Protein AF-A0A0C9TNK8-F1 (afdb_monomer)

Secondary structure (DSSP, 8-state):
-HHHHHHT--HHHHHHHHHHHHTT--GGG--HHHHHHHHHHHHHHHHHTTSTTSHHHHHHHHHHHHHHHHHHT-----------GGG-HHHH--

Structure (mmCIF, N/CA/C/O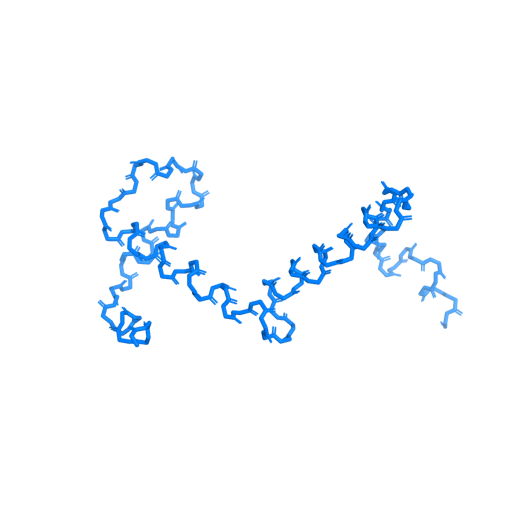 backbone):
data_AF-A0A0C9TNK8-F1
#
_entry.id   AF-A0A0C9TNK8-F1
#
loop_
_atom_site.group_PDB
_atom_site.id
_atom_site.type_symbol
_atom_site.label_atom_id
_atom_site.label_alt_id
_atom_site.label_comp_id
_atom_site.label_asym_id
_atom_site.label_entity_id
_atom_site.label_seq_id
_atom_site.pdbx_PDB_ins_code
_atom_site.Cartn_x
_atom_site.Cartn_y
_atom_site.Cartn_z
_atom_site.occupancy
_atom_site.B_iso_or_equiv
_atom_site.auth_seq_id
_atom_site.auth_comp_id
_atom_site.auth_asym_id
_atom_site.auth_atom_id
_atom_site.pdbx_PDB_model_num
ATOM 1 N N . ARG A 1 1 ? -16.257 -12.029 -0.227 1.00 66.44 1 ARG A N 1
ATOM 2 C CA . ARG A 1 1 ? -15.841 -12.108 1.201 1.00 66.44 1 ARG A CA 1
ATOM 3 C C . ARG A 1 1 ? -15.415 -10.744 1.757 1.00 66.44 1 ARG A C 1
ATOM 5 O O . ARG A 1 1 ? -15.941 -10.371 2.792 1.00 66.44 1 ARG A O 1
ATOM 12 N N . VAL A 1 2 ? -14.553 -9.984 1.063 1.00 78.69 2 VAL A N 1
ATOM 13 C CA . VAL A 1 2 ? -14.149 -8.606 1.444 1.00 78.69 2 VAL A CA 1
ATOM 14 C C . VAL A 1 2 ? -15.350 -7.659 1.573 1.00 78.69 2 VAL A C 1
ATOM 16 O O . VAL A 1 2 ? -15.488 -7.006 2.595 1.00 78.69 2 VAL A O 1
ATOM 19 N N . ALA A 1 3 ? -16.272 -7.664 0.602 1.00 81.75 3 ALA A N 1
ATOM 20 C CA . ALA A 1 3 ? -17.467 -6.811 0.628 1.00 81.75 3 ALA A CA 1
ATOM 21 C C . ALA A 1 3 ? -18.341 -7.010 1.883 1.00 81.75 3 ALA A C 1
ATOM 23 O O . ALA A 1 3 ? -18.743 -6.040 2.506 1.00 81.75 3 ALA A O 1
ATOM 24 N N . HIS A 1 4 ? -18.573 -8.259 2.307 1.00 85.7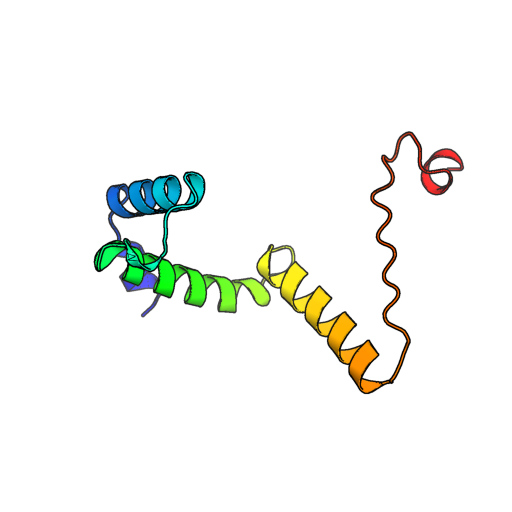5 4 HIS A N 1
ATOM 25 C CA . HIS A 1 4 ? -19.330 -8.538 3.533 1.00 85.75 4 HIS A CA 1
ATOM 26 C C . HIS A 1 4 ? -18.622 -8.031 4.789 1.00 85.75 4 HIS A C 1
ATOM 28 O O . HIS A 1 4 ? -19.285 -7.483 5.659 1.00 85.75 4 HIS A O 1
ATOM 34 N N . LYS A 1 5 ? -17.290 -8.173 4.861 1.00 84.81 5 LYS A N 1
ATOM 35 C CA . LYS A 1 5 ? -16.503 -7.602 5.962 1.00 84.81 5 LYS A CA 1
ATOM 36 C C . LYS A 1 5 ? -16.627 -6.081 6.002 1.00 84.81 5 LYS A C 1
ATOM 38 O O . LYS A 1 5 ? -16.755 -5.524 7.077 1.00 84.81 5 LYS A O 1
ATOM 43 N N . PHE A 1 6 ? -16.637 -5.438 4.836 1.00 81.94 6 PHE A N 1
ATOM 44 C CA . PHE A 1 6 ? -16.808 -3.992 4.715 1.00 81.94 6 PHE A CA 1
ATOM 45 C C . PHE A 1 6 ? -18.160 -3.518 5.257 1.00 81.94 6 PHE A C 1
ATOM 47 O O . PHE A 1 6 ? -18.220 -2.528 5.971 1.00 81.94 6 PHE A O 1
ATOM 54 N N . VAL A 1 7 ? -19.236 -4.253 4.959 1.00 86.75 7 VAL A N 1
ATOM 55 C CA . VAL A 1 7 ? -20.592 -3.931 5.435 1.00 86.75 7 VAL A CA 1
ATOM 56 C C . VAL A 1 7 ? -20.740 -4.150 6.944 1.00 86.75 7 VAL A C 1
ATOM 58 O O . VAL A 1 7 ? -21.525 -3.461 7.582 1.00 86.75 7 VAL A O 1
ATOM 61 N N . SER A 1 8 ? -19.997 -5.094 7.524 1.00 86.56 8 SER A N 1
ATOM 62 C CA . SER A 1 8 ? -20.048 -5.379 8.963 1.00 86.56 8 SER A CA 1
ATOM 63 C C . SER A 1 8 ? -19.195 -4.445 9.827 1.00 86.56 8 SER A C 1
ATOM 65 O O . SER A 1 8 ? -19.179 -4.620 11.042 1.00 86.56 8 SER A O 1
ATOM 67 N N . LEU A 1 9 ? -18.445 -3.509 9.236 1.00 87.75 9 LEU A N 1
ATOM 68 C CA . LEU A 1 9 ? -17.593 -2.597 9.998 1.00 87.75 9 LEU A CA 1
ATOM 69 C C . LEU A 1 9 ? -18.395 -1.453 10.616 1.00 87.75 9 LEU A C 1
ATOM 71 O O . LEU A 1 9 ? -19.240 -0.842 9.967 1.00 87.75 9 LEU A O 1
ATOM 75 N N . SER A 1 10 ? -18.067 -1.140 11.866 1.00 90.44 10 SER A N 1
ATOM 76 C CA . SER A 1 10 ? -18.567 0.042 12.562 1.00 90.44 10 SER A CA 1
ATOM 77 C C . SER A 1 10 ? -17.789 1.286 12.115 1.00 90.44 10 SER A C 1
ATOM 79 O O . SER A 1 10 ? -16.571 1.247 11.911 1.00 90.44 10 SER A O 1
ATOM 81 N N . SER A 1 11 ? -18.504 2.403 11.962 1.00 90.25 11 SER A N 1
ATOM 82 C CA . SER A 1 11 ? -17.898 3.692 11.609 1.00 90.25 11 SER A CA 1
ATOM 83 C C . SER A 1 11 ? -17.026 4.234 12.740 1.00 90.25 11 SER A C 1
ATOM 85 O O . SER A 1 11 ? -16.057 4.945 12.483 1.00 90.25 11 SER A O 1
ATOM 87 N N . GLU A 1 12 ? -17.362 3.903 13.984 1.00 93.69 12 GLU A N 1
ATOM 88 C CA . GLU A 1 12 ? -16.621 4.314 15.170 1.00 93.69 12 GLU A CA 1
ATOM 89 C C . GLU A 1 12 ? -15.212 3.709 15.168 1.00 93.69 12 GLU A C 1
ATOM 91 O O . GLU A 1 12 ? -14.237 4.433 15.355 1.00 93.69 12 GLU A O 1
ATOM 96 N N . VAL A 1 13 ? -15.086 2.414 14.853 1.00 92.38 13 VAL A N 1
ATOM 97 C CA . VAL A 1 13 ? -13.780 1.731 14.780 1.00 92.38 13 VAL A CA 1
ATOM 98 C C . VAL A 1 13 ? -12.896 2.332 13.682 1.00 92.38 13 VAL A C 1
ATOM 100 O O . VAL A 1 13 ? -11.693 2.497 13.876 1.00 92.38 13 VAL A O 1
ATOM 103 N N . LEU A 1 14 ? -13.480 2.709 12.537 1.00 92.00 14 LEU A N 1
ATOM 104 C CA . LEU A 1 14 ? -12.749 3.390 11.461 1.00 92.00 14 LEU A CA 1
ATOM 105 C C . LEU A 1 14 ? -12.218 4.754 11.905 1.00 92.00 14 LEU A C 1
ATOM 107 O O . LEU A 1 14 ? -11.080 5.097 11.586 1.00 92.00 14 LEU A O 1
ATOM 111 N N . GLN A 1 15 ? -13.026 5.515 12.645 1.00 94.69 15 GLN A N 1
ATOM 112 C CA . GLN A 1 15 ? -12.625 6.821 13.155 1.00 94.69 15 GLN A CA 1
ATOM 113 C C . GLN A 1 15 ? -11.521 6.694 14.210 1.00 94.69 15 GLN A C 1
ATOM 115 O O . GLN A 1 15 ? -10.540 7.432 14.145 1.00 94.69 15 GLN A O 1
ATOM 120 N N . CYS A 1 16 ? -11.640 5.738 15.136 1.00 93.62 16 CYS A N 1
ATOM 121 C CA . CYS A 1 16 ? -10.605 5.451 16.130 1.00 93.62 16 CYS A CA 1
ATOM 122 C C . CYS A 1 16 ? -9.277 5.077 15.468 1.00 93.62 16 CYS A C 1
ATOM 124 O O . CYS A 1 16 ? -8.250 5.674 15.789 1.00 93.62 16 CYS A O 1
ATOM 126 N N . LEU A 1 17 ? -9.310 4.178 14.480 1.00 93.81 17 LEU A N 1
ATO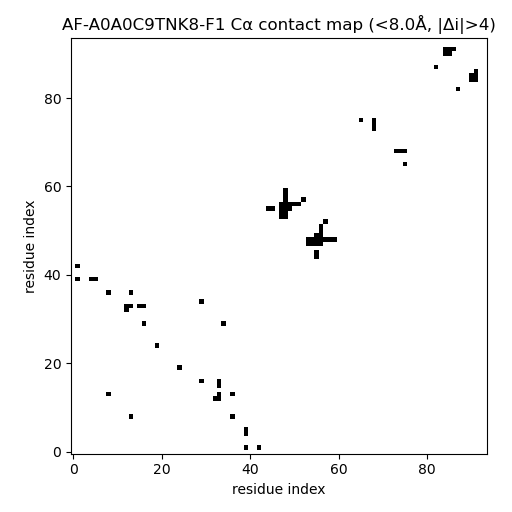M 127 C CA . LEU A 1 17 ? -8.119 3.808 13.724 1.00 93.81 17 LEU A CA 1
ATOM 128 C C . LEU A 1 17 ? -7.515 5.012 12.989 1.00 93.81 17 LEU A C 1
ATOM 130 O O . LEU A 1 17 ? -6.298 5.179 12.999 1.00 93.81 17 LEU A O 1
ATOM 134 N N . ALA A 1 18 ? -8.342 5.845 12.352 1.00 93.56 18 ALA A N 1
ATOM 135 C CA . ALA A 1 18 ? -7.869 7.031 11.643 1.00 93.56 18 ALA A CA 1
ATOM 136 C C . ALA A 1 18 ? -7.143 7.993 12.593 1.00 93.56 18 ALA A C 1
ATOM 138 O O . ALA A 1 18 ? -6.019 8.394 12.300 1.00 93.56 18 ALA A O 1
ATOM 139 N N . THR A 1 19 ? -7.734 8.284 13.755 1.00 95.56 19 THR A N 1
ATOM 140 C CA . THR A 1 19 ? -7.107 9.121 14.787 1.00 95.56 19 THR A CA 1
ATOM 141 C C . THR A 1 19 ? -5.830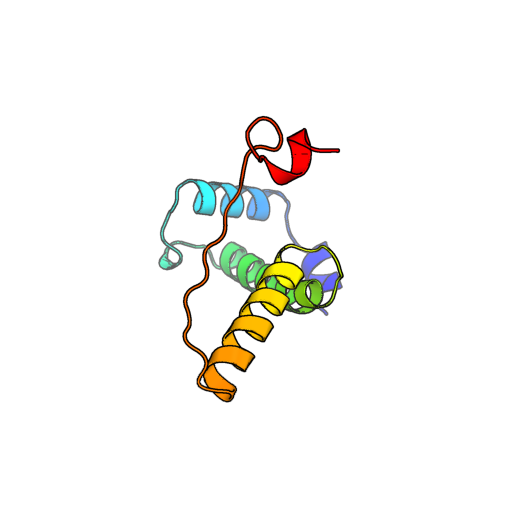 8.482 15.335 1.00 95.56 19 THR A C 1
ATOM 143 O O . THR A 1 19 ? -4.827 9.167 15.501 1.00 95.56 19 THR A O 1
ATOM 146 N N . HIS A 1 20 ? -5.811 7.165 15.557 1.00 94.56 20 HIS A N 1
ATOM 147 C CA . HIS A 1 20 ? -4.613 6.455 16.019 1.00 94.56 20 HIS A CA 1
ATOM 148 C C . HIS A 1 20 ? -3.447 6.566 15.029 1.00 94.56 20 HIS A C 1
ATOM 150 O O . HIS A 1 20 ? -2.300 6.738 15.443 1.00 94.56 20 HIS A O 1
ATOM 156 N N . LEU A 1 21 ? -3.732 6.475 13.725 1.00 92.94 21 LEU A N 1
ATOM 157 C CA . LEU A 1 21 ? -2.733 6.642 12.667 1.00 92.94 21 LEU A CA 1
ATOM 158 C C . LEU A 1 21 ? -2.279 8.099 12.523 1.00 92.94 21 LEU A C 1
ATOM 160 O O . LEU A 1 21 ? -1.093 8.337 12.310 1.00 92.94 21 LEU A O 1
ATOM 164 N N . GLU A 1 22 ? -3.198 9.056 12.649 1.00 94.94 22 GLU A N 1
ATOM 165 C CA . GLU A 1 22 ? -2.901 10.494 12.601 1.00 94.94 22 GLU A CA 1
ATOM 166 C C . GLU A 1 22 ? -1.997 10.933 13.761 1.00 94.94 22 GLU A C 1
ATOM 168 O O . GLU A 1 22 ? -1.094 11.742 13.576 1.00 94.94 22 GLU A O 1
ATOM 173 N N . GLU A 1 23 ? -2.183 10.343 14.942 1.00 95.88 23 GLU A N 1
ATOM 174 C CA . GLU A 1 23 ? -1.343 10.575 16.123 1.00 95.88 23 GLU A CA 1
ATOM 175 C C . GLU A 1 23 ? -0.015 9.790 16.099 1.00 95.88 23 GLU A C 1
ATOM 177 O O . GLU A 1 23 ? 0.720 9.796 17.087 1.00 95.88 23 GLU A O 1
ATOM 182 N N . GLU A 1 24 ? 0.291 9.089 15.000 1.00 92.62 24 GLU A N 1
ATOM 183 C CA . GLU A 1 24 ? 1.502 8.272 14.818 1.00 92.62 24 GLU A CA 1
ATOM 184 C C . GLU A 1 24 ? 1.730 7.229 15.932 1.00 92.62 24 GLU A C 1
ATOM 186 O O . GLU A 1 24 ? 2.861 6.831 16.243 1.00 92.62 24 GLU A O 1
ATOM 191 N N . LYS A 1 25 ? 0.646 6.746 16.550 1.00 92.69 25 LYS A N 1
ATOM 192 C CA . LYS A 1 25 ? 0.725 5.737 17.609 1.00 92.69 25 LYS A CA 1
ATOM 193 C C . LYS A 1 25 ? 1.175 4.385 17.062 1.00 92.69 25 LYS A C 1
ATOM 195 O O . LYS A 1 25 ? 1.065 4.061 15.877 1.00 92.69 25 LYS A O 1
ATOM 200 N N . LYS A 1 26 ? 1.689 3.533 17.951 1.00 92.00 26 LYS A N 1
ATOM 201 C CA . LYS A 1 26 ? 2.280 2.252 17.547 1.00 92.00 26 LYS A CA 1
ATOM 202 C C . LYS A 1 26 ? 1.214 1.279 17.050 1.00 92.00 26 LYS A C 1
ATOM 204 O O . LYS A 1 26 ? 0.181 1.084 17.684 1.00 92.00 26 LYS A O 1
ATOM 209 N N . TYR A 1 27 ? 1.534 0.539 15.991 1.00 86.75 27 TYR A N 1
ATOM 210 C CA . TYR A 1 27 ? 0.693 -0.557 15.489 1.00 86.75 27 TYR A CA 1
ATOM 211 C C . TYR A 1 27 ? 0.466 -1.677 16.517 1.00 86.75 27 TYR A C 1
ATOM 213 O O . TYR A 1 27 ? -0.540 -2.380 16.463 1.00 86.75 27 TYR A O 1
ATOM 221 N N . SER A 1 28 ? 1.387 -1.855 17.471 1.00 89.94 28 SER A N 1
ATOM 222 C CA . SER A 1 28 ? 1.245 -2.839 18.549 1.00 89.94 28 SER A CA 1
ATOM 223 C C . SER A 1 28 ? 0.075 -2.538 19.487 1.00 89.94 28 SER A C 1
ATOM 225 O O . SER A 1 28 ? -0.454 -3.465 20.097 1.00 89.94 28 SER A O 1
ATOM 227 N N . GLU A 1 29 ? -0.328 -1.272 19.585 1.00 92.06 29 GLU A N 1
ATOM 228 C CA . GLU A 1 29 ? -1.378 -0.786 20.489 1.00 92.06 29 GLU A CA 1
ATOM 229 C C . GLU A 1 29 ? -2.782 -0.882 19.876 1.00 92.06 29 GLU A C 1
ATOM 231 O O . GLU A 1 29 ? -3.760 -0.661 20.579 1.00 92.06 29 GLU A O 1
ATOM 236 N N . LEU A 1 30 ? -2.890 -1.264 18.597 1.00 91.06 30 LEU A N 1
ATOM 237 C CA . LEU A 1 30 ? -4.176 -1.455 17.931 1.00 91.06 30 LEU A CA 1
ATOM 238 C C . LEU A 1 30 ? -4.977 -2.580 18.588 1.00 91.06 30 LEU A C 1
ATOM 240 O O . LEU A 1 30 ? -4.457 -3.692 18.788 1.00 91.06 30 LEU A O 1
ATOM 244 N N . SER A 1 31 ? -6.254 -2.301 18.831 1.00 91.81 31 SER A N 1
ATOM 245 C CA . SER A 1 31 ? -7.250 -3.290 19.235 1.00 91.81 31 SER A CA 1
ATOM 246 C C . SER A 1 31 ? -7.426 -4.378 18.169 1.00 91.81 31 SER A C 1
ATOM 248 O 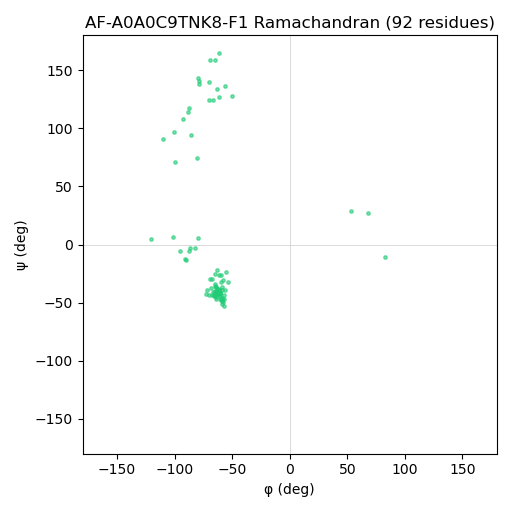O . SER A 1 31 ? -7.000 -4.253 17.018 1.00 91.81 31 SER A O 1
ATOM 250 N N . THR A 1 32 ? -8.063 -5.487 18.543 1.00 90.69 32 THR A N 1
ATOM 251 C CA . THR A 1 32 ? -8.337 -6.591 17.610 1.00 90.69 32 THR A CA 1
ATOM 252 C C . THR A 1 32 ? -9.178 -6.142 16.417 1.00 90.69 32 THR A C 1
ATOM 254 O O . THR A 1 32 ? -8.894 -6.533 15.289 1.00 90.69 32 THR A O 1
ATOM 257 N N . GLU A 1 33 ? -10.160 -5.275 16.655 1.00 89.88 33 GLU A N 1
ATOM 258 C CA . GLU A 1 33 ? -11.068 -4.764 15.625 1.00 89.88 33 GLU A CA 1
ATOM 259 C C . GLU A 1 33 ? -10.341 -3.820 14.659 1.00 89.88 33 GLU A C 1
ATOM 261 O O . GLU A 1 33 ? -10.458 -3.957 13.442 1.00 89.88 33 GLU A O 1
ATOM 266 N N . GLU A 1 34 ? -9.501 -2.922 15.176 1.00 90.75 34 GLU A N 1
ATOM 267 C CA . GLU A 1 34 ? -8.685 -2.026 14.350 1.00 90.75 34 GLU A CA 1
ATOM 268 C C . GLU A 1 34 ? -7.646 -2.789 13.516 1.00 90.75 34 GLU A C 1
ATOM 270 O O . GLU A 1 34 ? -7.388 -2.441 12.361 1.00 90.75 34 GLU A O 1
ATOM 275 N N . ARG A 1 35 ? -7.071 -3.873 14.055 1.00 92.25 35 ARG A N 1
ATOM 276 C CA . ARG A 1 35 ? -6.183 -4.763 13.286 1.00 92.25 35 ARG A CA 1
ATOM 277 C C . ARG A 1 35 ? -6.920 -5.445 12.138 1.00 92.25 35 ARG A C 1
ATOM 279 O O . ARG A 1 35 ? -6.368 -5.554 11.040 1.00 92.25 35 ARG A O 1
ATOM 286 N N . ASP A 1 36 ? -8.156 -5.878 12.366 1.00 90.56 36 ASP A N 1
ATOM 287 C CA . ASP A 1 36 ? -8.988 -6.479 11.324 1.00 90.56 36 ASP A CA 1
ATOM 288 C C . ASP A 1 36 ? -9.335 -5.467 10.226 1.00 90.56 36 ASP A C 1
ATOM 290 O O . ASP A 1 36 ? -9.256 -5.797 9.035 1.00 90.56 36 ASP A O 1
ATOM 294 N N . VAL A 1 37 ? -9.637 -4.221 10.605 1.00 92.06 37 VAL A N 1
ATOM 295 C CA . VAL A 1 37 ? -9.812 -3.104 9.666 1.00 92.06 37 VAL A CA 1
ATOM 296 C C . VAL A 1 37 ? -8.534 -2.854 8.867 1.00 92.06 37 VAL A C 1
ATOM 298 O O . VAL A 1 37 ? -8.592 -2.761 7.641 1.00 92.06 37 VAL A O 1
ATOM 301 N N . MET A 1 38 ? -7.369 -2.808 9.515 1.00 91.50 38 MET A N 1
ATOM 302 C CA . MET A 1 38 ? -6.085 -2.628 8.829 1.00 91.50 38 MET A CA 1
ATOM 303 C C . MET A 1 38 ? -5.795 -3.753 7.831 1.00 91.50 38 MET A C 1
ATOM 305 O O . MET A 1 38 ? -5.354 -3.495 6.707 1.00 91.50 38 MET A O 1
ATOM 309 N N . SER A 1 39 ? -6.093 -5.003 8.194 1.00 91.38 39 SER A N 1
ATOM 310 C CA . SER A 1 39 ? -5.980 -6.138 7.273 1.00 91.38 39 SER A CA 1
ATOM 311 C C . SER A 1 39 ? -6.933 -6.002 6.081 1.00 91.38 39 SER A C 1
ATOM 313 O O . SER A 1 39 ? -6.566 -6.317 4.943 1.00 91.38 39 SER A O 1
ATOM 315 N N . LEU A 1 40 ? -8.154 -5.515 6.314 1.00 91.19 40 LEU A N 1
ATOM 316 C CA . LEU A 1 40 ? -9.119 -5.254 5.250 1.00 91.19 40 LEU A CA 1
ATOM 317 C C . LEU A 1 40 ? -8.636 -4.138 4.316 1.00 91.19 40 LEU A C 1
ATOM 319 O O . LEU A 1 40 ? -8.721 -4.291 3.097 1.00 91.19 40 LEU A O 1
ATOM 323 N N . LEU A 1 41 ? -8.077 -3.061 4.870 1.00 90.25 41 LEU A N 1
ATOM 324 C CA . LEU A 1 41 ? -7.519 -1.946 4.107 1.00 90.25 41 LEU A CA 1
ATOM 325 C C . LEU A 1 41 ? -6.370 -2.411 3.200 1.00 90.25 41 LEU A C 1
ATOM 327 O O . LEU A 1 41 ? -6.337 -2.058 2.023 1.00 90.25 41 LEU A O 1
ATOM 331 N N . GLN A 1 42 ? -5.483 -3.283 3.691 1.00 90.12 42 GLN A N 1
ATOM 332 C CA . GLN A 1 42 ? -4.421 -3.891 2.874 1.00 90.12 42 GLN A CA 1
ATOM 333 C C . GLN A 1 42 ? -4.976 -4.731 1.711 1.00 90.12 42 GLN A C 1
ATOM 335 O O . GLN A 1 42 ? -4.477 -4.653 0.582 1.00 90.12 42 GLN A O 1
ATOM 340 N N . GLN A 1 43 ? -6.033 -5.511 1.955 1.00 90.75 43 GLN A N 1
ATOM 341 C CA . GLN A 1 43 ? -6.705 -6.284 0.902 1.00 90.75 43 GLN A CA 1
ATOM 342 C C . GLN A 1 43 ? -7.331 -5.367 -0.155 1.00 90.75 43 GLN A C 1
ATOM 344 O O . GLN A 1 43 ? -7.202 -5.635 -1.351 1.00 90.75 43 GLN A O 1
ATOM 349 N N . VAL A 1 44 ? -7.965 -4.267 0.262 1.00 90.31 44 VAL A N 1
ATOM 350 C CA . VAL A 1 44 ? -8.529 -3.275 -0.666 1.00 90.31 44 VAL A CA 1
ATOM 351 C C . VAL A 1 44 ? -7.432 -2.567 -1.455 1.00 90.31 44 VAL A C 1
ATOM 353 O O . VAL A 1 44 ? -7.546 -2.485 -2.676 1.00 90.31 44 VAL A O 1
ATOM 356 N N . ASN A 1 45 ? -6.339 -2.150 -0.813 1.00 90.25 45 ASN A N 1
ATOM 357 C CA . ASN A 1 45 ? -5.199 -1.519 -1.488 1.00 90.25 45 ASN A CA 1
ATOM 358 C C . ASN A 1 45 ? -4.581 -2.423 -2.562 1.00 90.25 45 ASN A C 1
ATOM 360 O O . ASN A 1 45 ? -4.208 -1.949 -3.636 1.00 90.25 45 ASN A O 1
ATOM 364 N N . THR A 1 46 ? -4.542 -3.735 -2.321 1.00 90.19 46 THR A N 1
ATOM 365 C CA . THR A 1 46 ? -4.061 -4.716 -3.307 1.00 90.19 46 THR A CA 1
ATOM 366 C C . THR A 1 46 ? -4.900 -4.688 -4.588 1.00 90.19 46 THR A C 1
ATOM 368 O O . THR A 1 46 ? -4.359 -4.736 -5.693 1.00 90.19 46 THR A O 1
ATOM 371 N N . ILE A 1 47 ? -6.224 -4.575 -4.457 1.00 90.38 47 ILE A N 1
ATOM 372 C CA . ILE A 1 47 ? -7.133 -4.452 -5.605 1.00 90.38 47 ILE A CA 1
ATOM 373 C C . ILE A 1 47 ? -7.006 -3.055 -6.225 1.00 90.38 47 ILE A C 1
ATOM 375 O O . ILE A 1 47 ? -6.922 -2.927 -7.448 1.00 90.38 47 ILE A O 1
ATOM 379 N N . ALA A 1 48 ? -6.931 -2.014 -5.392 1.00 91.12 48 ALA A N 1
ATOM 380 C CA . ALA A 1 48 ? -6.808 -0.629 -5.827 1.00 91.12 48 ALA A CA 1
ATOM 381 C C . ALA A 1 48 ? -5.564 -0.395 -6.693 1.00 91.12 48 ALA A C 1
ATOM 383 O O . ALA A 1 48 ? -5.630 0.409 -7.618 1.00 91.12 48 ALA A O 1
ATOM 384 N N . ALA A 1 49 ? -4.475 -1.143 -6.488 1.00 92.44 49 ALA A N 1
ATOM 385 C CA . ALA A 1 49 ? -3.275 -1.083 -7.328 1.00 92.44 49 ALA A CA 1
ATOM 386 C C . ALA A 1 49 ? -3.544 -1.331 -8.826 1.00 92.44 49 ALA A C 1
ATOM 388 O O . ALA A 1 49 ? -2.779 -0.886 -9.684 1.00 92.44 49 ALA A O 1
ATOM 389 N N . ARG A 1 50 ? -4.640 -2.024 -9.157 1.00 93.31 50 ARG A N 1
ATOM 390 C CA . ARG A 1 50 ? -5.079 -2.282 -10.537 1.00 93.31 50 ARG A CA 1
ATOM 391 C C . ARG A 1 50 ? -6.108 -1.278 -11.057 1.00 93.31 50 ARG A C 1
ATOM 393 O O . ARG A 1 50 ? -6.444 -1.338 -12.234 1.00 93.31 50 ARG A O 1
ATOM 400 N N . ILE A 1 51 ? -6.594 -0.369 -10.214 1.00 93.75 51 ILE A N 1
ATOM 401 C CA . ILE A 1 51 ? -7.544 0.682 -10.588 1.00 93.75 51 ILE A CA 1
ATOM 402 C C . ILE A 1 51 ? -6.752 1.906 -11.071 1.00 93.75 51 ILE A C 1
ATOM 404 O O . ILE A 1 51 ? -6.050 2.518 -10.261 1.00 93.75 51 ILE A O 1
ATOM 408 N N . PRO A 1 52 ? -6.849 2.294 -12.357 1.00 91.31 52 PRO A N 1
ATOM 409 C CA . PRO A 1 52 ? -6.112 3.437 -12.886 1.00 91.31 52 PRO A CA 1
ATOM 410 C C . PRO A 1 52 ? -6.401 4.725 -12.108 1.00 91.31 52 PRO A C 1
ATOM 412 O O . PRO A 1 52 ? -7.548 5.024 -11.782 1.00 91.31 52 PRO A O 1
ATOM 415 N N . GLY A 1 53 ? -5.354 5.498 -11.819 1.00 89.00 53 GLY A N 1
ATOM 416 C CA . GLY A 1 53 ? -5.458 6.779 -11.112 1.00 89.00 53 GLY A CA 1
ATOM 417 C C . GLY A 1 53 ? -5.533 6.680 -9.586 1.00 89.00 53 GLY A C 1
ATOM 418 O O . GLY A 1 53 ? -5.348 7.701 -8.919 1.00 89.00 53 GLY A O 1
ATOM 419 N N . SER A 1 54 ? -5.727 5.482 -9.022 1.00 92.25 54 SER A N 1
ATOM 420 C CA . SER A 1 54 ? -5.655 5.275 -7.574 1.00 92.25 54 SER A CA 1
ATOM 421 C C . SER A 1 54 ? -4.241 5.539 -7.039 1.00 92.25 54 SER A C 1
ATOM 423 O O . SER A 1 54 ? -3.249 5.472 -7.769 1.00 92.25 54 SER A O 1
ATOM 425 N N . GLU A 1 55 ? -4.142 5.819 -5.742 1.00 91.44 55 GLU A N 1
ATOM 426 C CA . GLU A 1 55 ? -2.862 5.988 -5.049 1.00 91.44 55 GLU A CA 1
ATOM 427 C C . GLU A 1 55 ? -2.000 4.716 -5.165 1.00 91.44 55 GLU A C 1
ATOM 429 O O . GLU A 1 55 ? -0.893 4.760 -5.706 1.00 91.44 55 GLU A O 1
ATOM 434 N N . ALA A 1 56 ? -2.571 3.558 -4.828 1.00 92.25 56 ALA A N 1
ATOM 435 C CA . ALA A 1 56 ? -1.887 2.273 -4.923 1.00 92.25 56 ALA A CA 1
ATOM 436 C C . ALA A 1 56 ? -1.426 1.945 -6.356 1.00 92.25 56 ALA A C 1
ATOM 438 O O . ALA A 1 56 ? -0.393 1.300 -6.543 1.00 92.25 56 ALA A O 1
ATOM 439 N N . SER A 1 57 ? -2.158 2.393 -7.386 1.00 94.25 57 SER A N 1
ATOM 440 C CA . SER A 1 57 ? -1.758 2.215 -8.787 1.00 94.25 57 SER A CA 1
ATOM 441 C C . SER A 1 57 ? -0.521 3.046 -9.131 1.00 94.25 57 SER A C 1
ATOM 443 O O . SER A 1 57 ? 0.369 2.557 -9.829 1.00 94.25 57 SER A O 1
ATOM 445 N N . LYS A 1 58 ? -0.400 4.262 -8.582 1.00 93.12 58 LYS A N 1
ATOM 446 C CA . LYS A 1 58 ? 0.803 5.099 -8.730 1.00 93.12 58 LYS A CA 1
ATOM 447 C C . LYS A 1 58 ? 2.018 4.441 -8.082 1.00 93.12 58 LYS A C 1
ATOM 449 O O . LYS A 1 58 ? 3.052 4.334 -8.741 1.00 93.12 58 LYS A O 1
ATOM 454 N N . ILE A 1 59 ? 1.879 3.935 -6.852 1.00 92.88 59 ILE A N 1
ATOM 455 C CA . ILE A 1 59 ? 2.946 3.168 -6.182 1.00 92.88 59 ILE A CA 1
ATOM 456 C C . ILE A 1 59 ? 3.319 1.934 -7.011 1.00 92.88 59 ILE A C 1
ATOM 458 O O . ILE A 1 59 ? 4.500 1.680 -7.242 1.00 92.88 59 ILE A O 1
ATOM 462 N N . TYR A 1 60 ? 2.329 1.173 -7.489 1.00 93.94 60 TYR A N 1
ATOM 463 C CA . TYR A 1 60 ? 2.566 -0.025 -8.295 1.00 93.94 60 TYR A CA 1
ATOM 464 C C . TYR A 1 60 ? 3.361 0.286 -9.571 1.00 93.94 60 TYR A C 1
ATOM 466 O O . TYR A 1 60 ? 4.338 -0.402 -9.869 1.00 93.94 60 TYR A O 1
ATOM 474 N N . MET A 1 61 ? 2.990 1.346 -10.296 1.00 92.50 61 MET A N 1
ATOM 475 C CA . MET A 1 61 ? 3.715 1.790 -11.490 1.00 92.50 61 MET A CA 1
ATOM 476 C C . MET A 1 61 ? 5.134 2.254 -11.160 1.00 92.50 61 MET A C 1
ATOM 478 O O . MET A 1 61 ? 6.074 1.856 -11.846 1.00 92.50 61 MET A O 1
ATOM 482 N N . HIS A 1 62 ? 5.299 3.044 -10.098 1.00 89.94 62 HIS A N 1
ATOM 483 C CA . HIS A 1 62 ? 6.608 3.508 -9.644 1.00 89.94 62 HIS A CA 1
ATOM 484 C C . HIS A 1 62 ? 7.541 2.334 -9.313 1.00 89.94 62 HIS A C 1
ATOM 486 O O . HIS A 1 62 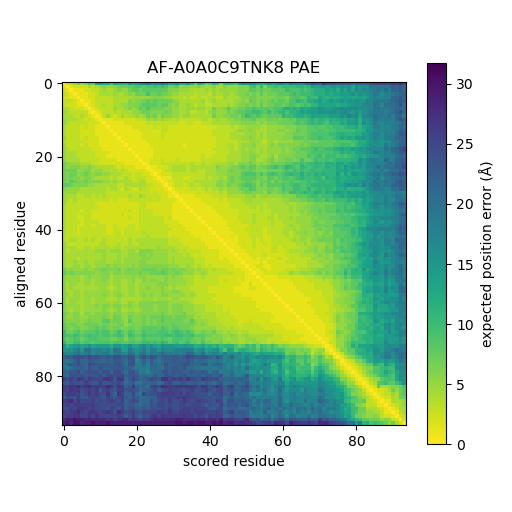? 8.656 2.260 -9.828 1.00 89.94 62 HIS A O 1
ATOM 492 N N . ASN A 1 63 ? 7.056 1.359 -8.541 1.00 91.44 63 ASN A N 1
ATOM 493 C CA . ASN A 1 63 ? 7.812 0.148 -8.223 1.00 91.44 63 ASN A CA 1
ATOM 494 C C . ASN A 1 63 ? 8.143 -0.666 -9.483 1.00 91.44 63 ASN A C 1
ATOM 496 O O . ASN A 1 63 ? 9.250 -1.190 -9.598 1.00 91.44 63 ASN A O 1
ATOM 500 N N . GLY A 1 64 ? 7.218 -0.734 -10.446 1.00 91.62 64 GLY A N 1
ATOM 501 C CA . GLY A 1 64 ? 7.454 -1.347 -11.753 1.00 91.62 64 GLY A CA 1
ATOM 502 C C . GLY A 1 64 ? 8.615 -0.691 -12.503 1.00 91.62 64 GLY A C 1
ATOM 503 O O . GLY A 1 64 ? 9.535 -1.388 -12.929 1.00 91.62 64 GLY A O 1
ATOM 504 N N . ILE A 1 65 ? 8.628 0.642 -12.593 1.00 89.44 65 ILE A N 1
ATOM 505 C CA . ILE A 1 65 ? 9.731 1.406 -13.195 1.00 89.44 65 ILE A CA 1
ATOM 506 C C . ILE A 1 65 ? 11.044 1.084 -12.476 1.00 89.44 65 ILE A C 1
ATOM 508 O O . ILE A 1 65 ? 11.992 0.643 -13.122 1.00 89.44 65 ILE A O 1
ATOM 512 N N . CYS A 1 66 ? 11.092 1.211 -11.148 1.00 87.94 66 CYS A N 1
ATOM 513 C CA . CYS A 1 66 ? 12.296 0.911 -10.368 1.00 87.94 66 CYS A CA 1
ATOM 514 C C . CYS A 1 66 ? 12.805 -0.521 -10.594 1.00 87.94 66 CYS A C 1
ATOM 516 O O . CYS A 1 66 ? 14.014 -0.720 -10.723 1.00 87.94 66 CYS A O 1
ATOM 518 N N . SER A 1 67 ? 11.900 -1.501 -10.702 1.00 90.69 67 SER A N 1
ATOM 519 C CA . SER A 1 67 ? 12.263 -2.899 -10.961 1.00 90.69 67 SER A CA 1
ATOM 520 C C . SER A 1 67 ? 12.928 -3.097 -12.326 1.00 90.69 67 SER A C 1
ATOM 522 O O . SER A 1 67 ? 13.888 -3.859 -12.425 1.00 90.69 67 SER A O 1
ATOM 524 N N . TYR A 1 68 ? 12.494 -2.365 -13.360 1.00 89.31 68 TYR A N 1
ATOM 525 C CA . TYR A 1 68 ? 13.143 -2.403 -14.671 1.00 89.31 68 TYR A CA 1
ATOM 526 C C . TYR A 1 68 ? 14.555 -1.825 -14.620 1.00 89.31 68 TYR A C 1
ATOM 528 O O . TYR A 1 68 ? 15.462 -2.405 -15.207 1.00 89.31 68 TYR A O 1
ATOM 536 N N . PHE A 1 69 ? 14.774 -0.734 -13.885 1.00 87.06 69 PHE A N 1
ATOM 537 C CA . PHE A 1 69 ? 16.121 -0.181 -13.709 1.00 87.06 69 PHE A CA 1
ATOM 538 C C . PHE A 1 69 ? 17.058 -1.187 -13.040 1.00 87.06 69 PHE A C 1
ATOM 540 O O . PHE A 1 69 ? 18.169 -1.396 -13.524 1.00 87.06 69 PHE A O 1
ATOM 547 N N . SER A 1 70 ? 16.591 -1.861 -11.984 1.00 86.06 70 SER A N 1
ATOM 548 C CA . SER A 1 70 ? 17.349 -2.937 -11.340 1.00 86.06 70 SER A CA 1
ATOM 549 C C . SER A 1 70 ? 17.616 -4.107 -12.290 1.00 86.06 70 SER A C 1
ATOM 551 O O . SER A 1 70 ? 18.728 -4.623 -12.315 1.00 86.06 70 SER A O 1
ATOM 553 N N . TYR A 1 71 ? 16.626 -4.506 -13.094 1.00 91.31 71 TYR A N 1
ATOM 554 C CA . TYR A 1 71 ? 16.75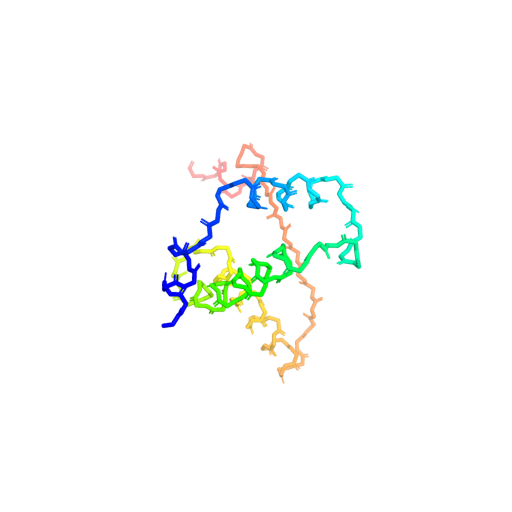7 -5.606 -14.051 1.00 91.31 71 TYR A CA 1
ATOM 555 C C . TYR A 1 71 ? 17.752 -5.301 -15.182 1.00 91.31 71 TYR A C 1
ATOM 557 O O . TYR A 1 71 ? 18.572 -6.150 -15.522 1.00 91.31 71 TYR A O 1
ATOM 565 N N . PHE A 1 72 ? 17.714 -4.090 -15.744 1.00 91.06 72 PHE A N 1
ATOM 566 C CA . PHE A 1 72 ? 18.596 -3.671 -16.840 1.00 91.06 72 PHE A CA 1
ATOM 567 C C . PHE A 1 72 ? 19.945 -3.100 -16.370 1.00 91.06 72 PHE A C 1
ATOM 569 O O . PHE A 1 72 ? 20.780 -2.760 -17.206 1.00 91.06 72 PHE A O 1
ATOM 576 N N . GLY A 1 73 ? 20.177 -2.981 -15.057 1.00 85.00 73 GLY A N 1
ATOM 577 C CA . GLY A 1 73 ? 21.417 -2.426 -14.503 1.00 85.00 73 GLY A CA 1
ATOM 578 C C . GLY A 1 73 ? 21.604 -0.930 -14.779 1.00 85.00 73 GLY A C 1
ATOM 579 O O . GLY A 1 73 ? 22.735 -0.453 -14.859 1.00 85.00 73 GLY A O 1
ATOM 580 N N . LEU A 1 74 ? 20.508 -0.189 -14.957 1.00 80.88 74 LEU A N 1
ATOM 581 C CA . LEU A 1 74 ? 20.548 1.252 -15.202 1.00 80.88 74 LEU A CA 1
ATOM 582 C C . LEU A 1 74 ? 20.761 2.015 -13.882 1.00 80.88 74 LEU A C 1
ATOM 584 O O . LEU A 1 74 ? 20.207 1.622 -12.852 1.00 80.88 74 LEU A O 1
ATOM 588 N N . PRO A 1 75 ? 21.520 3.126 -13.884 1.00 75.12 75 PRO A N 1
ATOM 589 C CA . PRO A 1 75 ? 21.720 3.926 -12.683 1.00 75.12 75 PRO A CA 1
ATOM 590 C C . PRO A 1 75 ? 20.385 4.491 -12.173 1.00 75.12 75 PRO A C 1
ATOM 592 O O . PRO A 1 75 ? 19.650 5.147 -12.911 1.00 75.12 75 PRO A O 1
ATOM 595 N N . GLN A 1 76 ? 20.082 4.261 -10.893 1.00 67.44 76 GLN A N 1
ATOM 596 C CA . GLN A 1 76 ? 18.919 4.836 -10.212 1.00 67.44 76 GLN A CA 1
ATOM 597 C C . GLN A 1 76 ? 19.224 6.275 -9.770 1.00 67.44 76 GLN A C 1
ATOM 599 O O . GLN A 1 76 ? 19.453 6.534 -8.591 1.00 67.44 76 GLN A O 1
ATOM 604 N N . LEU A 1 77 ? 19.241 7.227 -10.707 1.00 67.94 77 LEU A N 1
ATOM 605 C CA . LEU A 1 77 ? 19.157 8.649 -10.364 1.00 67.94 77 LEU A CA 1
ATOM 606 C C . LEU A 1 77 ? 17.797 9.183 -10.816 1.00 67.94 77 LEU A C 1
ATOM 608 O O . LEU A 1 77 ? 17.62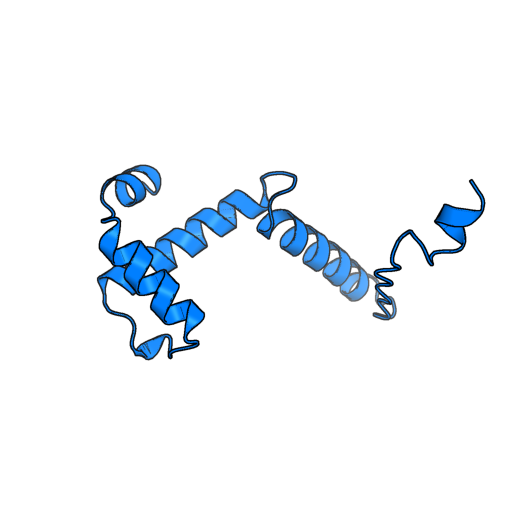5 9.619 -11.952 1.00 67.94 77 LEU A O 1
ATOM 612 N N . PHE A 1 78 ? 16.811 9.118 -9.923 1.00 63.53 78 PHE A N 1
ATOM 613 C CA . PHE A 1 78 ? 15.498 9.706 -10.165 1.00 63.53 78 PHE A CA 1
ATOM 614 C C . PHE A 1 78 ? 15.485 11.125 -9.608 1.00 63.53 78 PHE A C 1
ATOM 616 O O . PHE A 1 78 ? 15.482 11.325 -8.395 1.00 63.53 78 PHE A O 1
ATOM 623 N N . PHE A 1 79 ? 15.493 12.114 -10.500 1.00 62.09 79 PHE A N 1
ATOM 624 C CA . PHE A 1 79 ? 15.301 13.509 -10.131 1.00 62.09 79 PHE A CA 1
ATOM 625 C C . PHE A 1 79 ? 13.856 13.910 -10.429 1.00 62.09 79 PHE A C 1
ATOM 627 O O . PHE A 1 79 ? 13.500 14.236 -11.562 1.00 62.09 79 PHE A O 1
ATOM 634 N N . THR A 1 80 ? 13.002 13.872 -9.412 1.00 61.59 80 THR A N 1
ATOM 635 C CA . THR A 1 80 ? 11.623 14.352 -9.513 1.00 61.59 80 THR A CA 1
ATOM 636 C C . THR A 1 80 ? 11.602 15.852 -9.233 1.00 61.59 80 THR A C 1
ATOM 638 O O . THR A 1 80 ? 11.511 16.285 -8.087 1.00 61.59 80 THR A O 1
ATOM 641 N N . PHE A 1 81 ? 11.672 16.673 -10.285 1.00 62.16 81 PHE A N 1
ATOM 642 C CA . PHE A 1 81 ? 11.211 18.054 -10.164 1.00 62.16 81 PHE A CA 1
ATOM 643 C C . PHE A 1 81 ? 9.691 18.003 -9.952 1.00 62.16 81 PHE A C 1
ATOM 645 O O . PHE A 1 81 ? 8.968 17.454 -10.781 1.00 62.16 81 PHE A O 1
ATOM 652 N N . ASN A 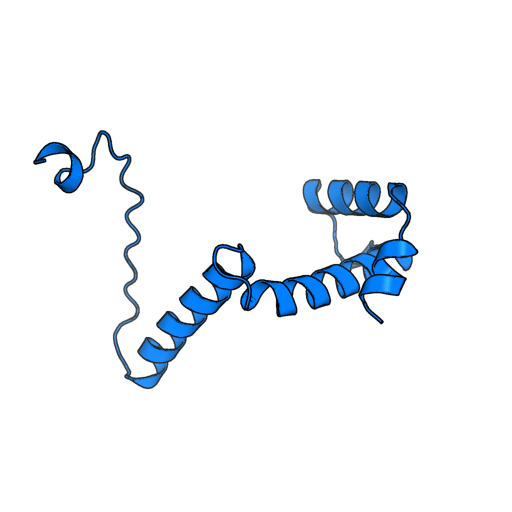1 82 ? 9.197 18.604 -8.872 1.00 64.00 82 ASN A N 1
ATOM 653 C CA . ASN A 1 82 ? 7.821 19.094 -8.809 1.00 64.00 82 ASN A CA 1
ATOM 654 C C . ASN A 1 82 ? 7.879 20.600 -9.082 1.00 64.00 82 ASN A C 1
ATOM 656 O O . ASN A 1 82 ? 7.807 21.391 -8.136 1.00 64.00 82 ASN A O 1
ATOM 660 N N . PRO A 1 83 ? 8.168 21.032 -10.326 1.00 60.09 83 PRO A N 1
ATOM 661 C CA . PRO A 1 83 ? 8.292 22.446 -10.569 1.00 60.09 83 PRO A CA 1
ATOM 662 C C . PRO A 1 83 ? 6.883 23.025 -10.451 1.00 60.09 83 PRO A C 1
ATOM 664 O O . PRO A 1 83 ? 5.952 22.578 -11.123 1.00 60.09 83 PRO A O 1
ATOM 667 N N . CYS A 1 84 ? 6.710 24.019 -9.583 1.00 64.94 84 CYS A N 1
ATOM 668 C CA . CYS A 1 84 ? 5.518 24.851 -9.635 1.00 64.94 84 CYS A CA 1
ATOM 669 C C . CYS A 1 84 ? 5.357 25.330 -11.085 1.00 64.94 84 CYS A C 1
ATOM 671 O O . CYS A 1 84 ? 6.318 25.852 -11.655 1.00 64.94 84 CYS A O 1
ATOM 673 N N . ALA A 1 85 ? 4.181 25.142 -11.691 1.00 67.62 85 ALA A N 1
ATOM 674 C CA . ALA A 1 85 ? 3.956 25.507 -13.092 1.00 67.62 85 ALA A CA 1
ATOM 675 C C . ALA A 1 85 ? 4.330 26.977 -13.366 1.00 67.62 85 ALA A C 1
ATOM 677 O O . ALA A 1 85 ? 4.881 27.285 -14.417 1.00 67.62 85 ALA A O 1
ATOM 678 N N . ALA A 1 86 ? 4.147 27.856 -12.372 1.00 71.19 86 ALA A N 1
ATOM 679 C CA . ALA A 1 86 ? 4.529 29.266 -12.434 1.00 71.19 86 ALA A CA 1
ATOM 680 C C . ALA A 1 86 ? 6.042 29.515 -12.591 1.00 71.19 86 ALA A C 1
ATOM 682 O O . ALA A 1 86 ? 6.428 30.588 -13.043 1.00 71.19 86 ALA A O 1
ATOM 683 N N . HIS A 1 87 ? 6.895 28.557 -12.221 1.00 69.00 87 HIS A N 1
ATOM 684 C CA . HIS A 1 87 ? 8.359 28.674 -12.246 1.00 69.00 87 HIS A CA 1
ATOM 685 C C . HIS A 1 87 ? 9.029 27.633 -13.149 1.00 69.00 87 HIS A C 1
ATOM 687 O O . HIS A 1 87 ? 10.255 27.544 -13.183 1.00 69.00 87 HIS A O 1
ATOM 693 N N . SER A 1 88 ? 8.244 26.824 -13.863 1.00 71.50 88 SER A N 1
ATOM 694 C CA . SER A 1 88 ? 8.786 25.835 -14.784 1.00 71.50 88 SER A CA 1
ATOM 695 C C . SER A 1 88 ? 9.007 26.474 -16.156 1.00 71.50 88 SER A C 1
ATOM 697 O O . SER A 1 88 ? 8.026 26.863 -16.794 1.00 71.50 88 SER A O 1
ATOM 699 N N . PRO A 1 89 ? 10.249 26.543 -16.666 1.00 69.00 89 PRO A N 1
ATOM 700 C CA . PRO A 1 89 ? 10.519 27.155 -17.967 1.00 69.00 89 PRO A CA 1
ATOM 701 C C . PRO A 1 89 ? 9.806 26.423 -19.114 1.00 69.00 89 PRO A C 1
ATOM 703 O O . PRO A 1 89 ? 9.451 27.041 -20.106 1.00 69.00 89 PRO A O 1
ATOM 706 N N . ILE A 1 90 ? 9.506 25.129 -18.960 1.00 73.19 90 ILE A N 1
ATOM 707 C CA . ILE A 1 90 ? 8.739 24.349 -19.946 1.00 73.19 90 ILE A CA 1
ATOM 708 C C . ILE A 1 90 ? 7.294 24.860 -20.083 1.00 73.19 90 ILE A C 1
ATOM 710 O O . ILE A 1 90 ? 6.743 24.829 -21.177 1.00 73.19 90 ILE A O 1
ATOM 714 N N . PHE A 1 91 ? 6.687 25.344 -18.995 1.00 69.56 91 PHE A N 1
ATOM 715 C CA . PHE A 1 91 ? 5.306 25.843 -18.987 1.00 69.56 91 PHE A CA 1
ATOM 716 C C . PHE A 1 91 ? 5.200 27.350 -19.271 1.00 69.56 91 PHE A C 1
ATOM 718 O O . PHE A 1 91 ? 4.107 27.839 -19.522 1.00 69.56 91 PHE A O 1
ATOM 725 N N . GLN A 1 92 ? 6.316 28.084 -19.239 1.00 67.12 92 GLN A N 1
ATOM 726 C CA . GLN A 1 92 ? 6.371 29.520 -19.550 1.00 67.12 92 GLN A CA 1
ATOM 727 C C . GLN A 1 92 ? 6.645 29.815 -21.035 1.00 67.12 92 GLN A C 1
ATOM 729 O O . GLN A 1 92 ? 6.519 30.961 -21.455 1.00 67.12 92 GLN A O 1
ATOM 734 N N . VAL A 1 93 ? 7.063 28.809 -21.812 1.00 62.78 93 VAL A N 1
ATOM 735 C CA . VAL A 1 93 ? 7.449 28.947 -23.233 1.00 62.78 93 VAL A CA 1
ATOM 736 C C . VAL A 1 93 ? 6.329 28.476 -24.183 1.00 62.78 93 VAL A C 1
ATOM 738 O O . VAL A 1 93 ? 6.526 28.427 -25.395 1.00 62.78 93 VAL A O 1
ATOM 741 N N . MET A 1 94 ? 5.147 28.150 -23.648 1.00 53.34 94 MET A N 1
ATOM 742 C CA . MET A 1 94 ? 3.941 27.861 -24.436 1.00 53.34 94 MET A CA 1
ATOM 743 C C . MET A 1 94 ? 3.071 29.101 -24.619 1.00 53.34 94 MET A C 1
ATOM 745 O O . MET A 1 94 ? 2.889 29.838 -23.625 1.00 53.34 94 MET A O 1
#

Sequence (94 aa):
RVAHKFVSLSSEVLQCLATHLEEEKKYSELSTEERDVMSLLQQVNTIAARIPGSEASKIYMHNGICSYFSYFGLPQLFFTFNPCAAHSPIFQVM

pLDDT: mean 85.09, std 10.82, range [53.34, 95.88]

Nearest PDB structures (foldseek):
  6b87-assembly1_A-2  TM=3.416E-01  e=6.830E+00  synthetic construct

Foldseek 3Di:
DLVVVVVPDDPVLVVVLVVCVVVVHDPVPDDPNNVVVVVSVVVVLVVQCPPPPGPSVVVNVVVVVVVVCVVVVNDPDDDDDPDDLVRDPVNVVD

Radius of gyration: 19.49 Å; Cα contacts (8 Å, |Δi|>4): 43; chains: 1; bounding box: 42×42×45 Å

Organism: NCBI:txid664439

InterPro domains:
  IPR025476 Helitron helicase-like domain [PF14214] (12-93)

Mean predicted aligned error: 9.15 Å

Solvent-accessible surface area (backbone atoms only — not comparable to full-atom values): 5758 Å² total; per-residue (Å²): 112,68,67,60,55,60,72,71,55,59,71,65,56,54,50,53,44,50,52,41,58,74,68,68,55,63,79,86,75,53,51,74,68,44,47,52,50,52,54,49,50,52,57,49,43,63,56,35,34,76,36,88,88,34,70,44,19,52,54,50,50,52,53,49,54,53,49,49,32,65,71,72,70,50,85,90,78,84,82,81,79,82,62,55,64,94,76,27,69,80,64,68,75,109